Protein AF-A0A378W1R4-F1 (afdb_monomer_lite)

Radius of gyration: 17.91 Å; chains: 1; bounding box: 27×33×52 Å

Structure (mmCIF, N/CA/C/O backbone):
data_AF-A0A378W1R4-F1
#
_entry.id   AF-A0A378W1R4-F1
#
loop_
_atom_site.group_PDB
_atom_site.id
_atom_site.type_symbol
_atom_site.label_atom_id
_atom_site.label_alt_id
_atom_site.label_comp_id
_atom_site.label_asym_id
_atom_site.label_entity_id
_atom_site.label_seq_id
_atom_site.pdbx_PDB_ins_code
_atom_site.Cartn_x
_atom_site.Cartn_y
_atom_site.Cartn_z
_atom_site.occupancy
_atom_site.B_iso_or_equiv
_atom_site.auth_seq_id
_atom_site.auth_comp_id
_atom_site.auth_asym_id
_atom_site.auth_atom_id
_atom_site.pdbx_PDB_model_num
ATOM 1 N N . MET A 1 1 ? -5.760 -3.102 -32.164 1.00 69.88 1 MET A N 1
ATOM 2 C CA . MET A 1 1 ? -6.044 -2.306 -30.950 1.00 69.88 1 MET A CA 1
ATOM 3 C C . MET A 1 1 ? -5.071 -2.764 -29.883 1.00 69.88 1 MET A C 1
ATOM 5 O O . MET A 1 1 ? -4.969 -3.970 -29.711 1.00 69.88 1 MET A O 1
ATOM 9 N N . ALA A 1 2 ? -4.332 -1.859 -29.243 1.00 79.88 2 ALA A N 1
ATOM 10 C CA . ALA A 1 2 ? -3.455 -2.233 -28.131 1.00 79.88 2 ALA A CA 1
ATOM 11 C C . ALA A 1 2 ? -4.303 -2.574 -26.895 1.00 79.88 2 ALA A C 1
ATOM 13 O O . ALA A 1 2 ? -5.268 -1.860 -26.603 1.00 79.88 2 ALA A O 1
ATOM 14 N N . ARG A 1 3 ? -3.968 -3.658 -26.193 1.00 92.69 3 ARG A N 1
ATOM 15 C CA . ARG A 1 3 ? -4.590 -4.060 -24.924 1.00 92.69 3 ARG A CA 1
ATOM 16 C C . ARG A 1 3 ? -3.718 -3.573 -23.769 1.00 92.69 3 ARG A C 1
ATOM 18 O O . ARG A 1 3 ? -2.502 -3.505 -23.894 1.00 92.69 3 ARG A O 1
ATOM 25 N N . TYR A 1 4 ? -4.314 -3.249 -22.622 1.00 93.06 4 TYR A N 1
ATOM 26 C CA . TYR A 1 4 ? -3.542 -2.769 -21.463 1.00 93.06 4 TYR A CA 1
ATOM 27 C C . TYR A 1 4 ? -2.515 -3.788 -20.953 1.00 93.06 4 TYR A C 1
ATOM 29 O O . TYR A 1 4 ? -1.454 -3.397 -20.477 1.00 93.06 4 TYR A O 1
ATOM 37 N N . GLU A 1 5 ? -2.811 -5.081 -21.077 1.00 93.81 5 GLU A N 1
ATOM 38 C CA . GLU A 1 5 ? -1.882 -6.163 -20.729 1.00 93.81 5 GLU A CA 1
ATOM 39 C C . GLU A 1 5 ? -0.615 -6.175 -21.598 1.00 93.81 5 GLU A C 1
ATOM 41 O O . GLU A 1 5 ? 0.435 -6.587 -21.112 1.00 93.81 5 GLU A O 1
ATOM 46 N N . ASP A 1 6 ? -0.677 -5.639 -22.824 1.00 95.19 6 ASP A N 1
ATOM 47 C CA . ASP A 1 6 ? 0.471 -5.562 -23.740 1.00 95.19 6 ASP A CA 1
ATOM 48 C C . ASP A 1 6 ? 1.565 -4.608 -23.215 1.00 95.19 6 ASP A C 1
ATOM 50 O O . ASP A 1 6 ? 2.688 -4.611 -23.712 1.00 95.19 6 ASP A O 1
ATOM 54 N N . LEU A 1 7 ? 1.258 -3.783 -22.204 1.00 95.44 7 LEU A N 1
ATOM 55 C CA . LEU A 1 7 ? 2.214 -2.883 -21.551 1.00 95.44 7 LEU A CA 1
ATOM 56 C C . LEU A 1 7 ? 3.072 -3.583 -20.477 1.00 95.44 7 LEU A C 1
ATOM 58 O O . LEU A 1 7 ? 3.962 -2.950 -19.908 1.00 95.44 7 LEU A O 1
ATOM 62 N N . ILE A 1 8 ? 2.809 -4.856 -20.161 1.00 95.88 8 ILE A N 1
ATOM 63 C C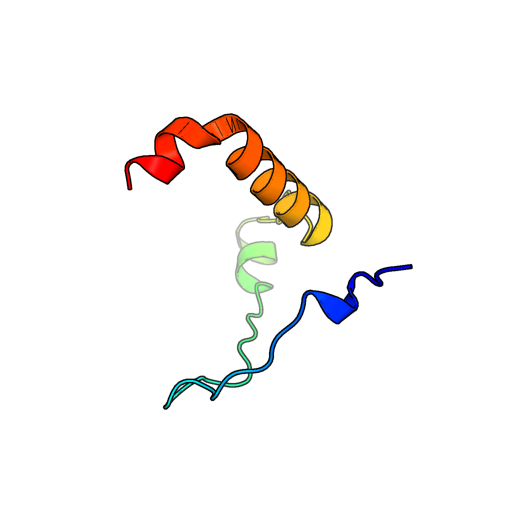A . ILE A 1 8 ? 3.504 -5.609 -19.106 1.00 95.88 8 ILE A CA 1
ATOM 64 C C . ILE A 1 8 ? 4.670 -6.401 -19.710 1.00 95.88 8 ILE A C 1
ATOM 66 O O . ILE A 1 8 ? 4.502 -7.151 -20.665 1.00 95.88 8 ILE A O 1
ATOM 70 N N . THR A 1 9 ? 5.862 -6.286 -19.120 1.00 96.88 9 THR A N 1
ATOM 71 C CA . THR A 1 9 ? 7.037 -7.095 -19.485 1.00 96.88 9 THR A CA 1
ATOM 72 C C . THR A 1 9 ? 7.557 -7.832 -18.258 1.00 96.88 9 THR A C 1
ATOM 74 O O . THR A 1 9 ? 7.901 -7.206 -17.256 1.00 96.88 9 THR A O 1
ATOM 77 N N . PHE A 1 10 ? 7.630 -9.161 -18.334 1.00 96.69 10 PHE A N 1
ATOM 78 C CA . PHE A 1 10 ? 8.242 -9.974 -17.287 1.00 96.69 10 PHE A CA 1
ATOM 79 C C . PHE A 1 10 ? 9.763 -9.942 -17.424 1.00 96.69 10 PHE A C 1
ATOM 81 O O . PHE A 1 10 ? 10.307 -10.135 -18.510 1.00 96.69 10 PHE A O 1
ATOM 88 N N . VAL A 1 11 ? 10.442 -9.715 -16.308 1.00 96.94 11 VAL A N 1
ATOM 89 C CA . VAL A 1 11 ? 11.903 -9.722 -16.208 1.00 96.94 11 VAL A CA 1
ATOM 90 C C . VAL A 1 11 ? 12.329 -10.707 -15.125 1.00 96.94 11 VAL A C 1
ATOM 92 O O . VAL A 1 11 ? 11.492 -11.193 -14.362 1.00 96.94 11 VAL A O 1
ATOM 95 N N . GLN A 1 12 ? 13.622 -11.026 -15.067 1.00 97.75 12 GLN A N 1
ATOM 96 C CA . GLN A 1 12 ? 14.148 -11.914 -14.036 1.00 97.75 12 GLN A CA 1
ATOM 97 C C . GLN A 1 12 ? 13.867 -11.348 -12.637 1.00 97.75 12 GLN A C 1
ATOM 99 O O . GLN A 1 12 ? 14.100 -10.166 -12.381 1.00 97.75 12 GLN A O 1
ATOM 104 N N . ASP A 1 13 ? 13.366 -12.202 -11.746 1.00 97.12 13 ASP A N 1
ATOM 105 C CA . ASP A 1 13 ? 13.058 -11.816 -10.372 1.00 97.12 13 ASP A CA 1
ATOM 106 C C . ASP A 1 13 ? 14.332 -11.520 -9.564 1.00 97.12 13 ASP A C 1
ATOM 108 O O . ASP A 1 13 ? 15.430 -12.003 -9.867 1.00 97.12 13 ASP A O 1
ATOM 112 N N . ARG A 1 14 ? 14.187 -10.711 -8.515 1.00 97.06 14 ARG A N 1
ATOM 113 C CA . ARG A 1 14 ? 15.294 -10.310 -7.646 1.00 97.06 14 ARG A CA 1
ATOM 114 C C . ARG A 1 14 ? 15.673 -11.460 -6.697 1.00 97.06 14 ARG A C 1
ATOM 116 O O . ARG A 1 14 ? 14.801 -11.969 -5.993 1.00 97.06 14 ARG A O 1
ATOM 123 N N . PRO A 1 15 ? 16.970 -11.806 -6.551 1.00 97.44 15 PRO A N 1
ATOM 124 C CA . PRO A 1 15 ? 17.409 -12.737 -5.513 1.00 97.44 15 PRO A CA 1
ATOM 125 C C . PRO A 1 15 ? 16.978 -12.275 -4.113 1.00 97.44 15 PRO A C 1
ATOM 127 O O . PRO A 1 15 ? 17.266 -11.144 -3.711 1.00 97.44 15 PRO A O 1
ATOM 130 N N . GLY A 1 16 ? 16.299 -13.155 -3.374 1.00 96.12 16 GLY A N 1
ATOM 131 C CA . GLY A 1 16 ? 15.801 -12.866 -2.025 1.00 96.12 16 GLY A CA 1
ATOM 132 C C . GLY A 1 16 ? 14.476 -12.096 -1.974 1.00 96.12 16 GLY A C 1
ATOM 133 O O . GLY A 1 16 ? 14.180 -11.481 -0.955 1.00 96.12 16 GLY A O 1
ATOM 134 N N . HIS A 1 17 ? 13.689 -12.084 -3.053 1.00 97.06 17 HIS A N 1
ATOM 135 C CA . HIS A 1 17 ? 12.331 -11.549 -3.018 1.00 97.06 17 HIS A CA 1
ATOM 136 C C . HIS A 1 17 ? 11.405 -12.492 -2.233 1.00 97.06 17 HIS A C 1
ATOM 138 O O . HIS A 1 17 ? 11.033 -13.564 -2.708 1.00 97.06 17 HIS A O 1
ATOM 144 N N . ASP A 1 18 ? 11.036 -12.095 -1.014 1.00 97.12 18 ASP A N 1
ATOM 145 C CA . ASP A 1 18 ? 10.041 -12.826 -0.231 1.00 97.12 18 ASP A CA 1
ATOM 146 C C . ASP A 1 18 ? 8.676 -12.779 -0.933 1.00 97.12 18 ASP A C 1
ATOM 148 O O . ASP A 1 18 ? 8.126 -11.711 -1.201 1.00 97.12 18 ASP A O 1
ATOM 152 N N . ALA A 1 19 ? 8.098 -13.952 -1.196 1.00 96.00 19 ALA A N 1
ATOM 153 C CA . ALA A 1 19 ? 6.891 -14.076 -2.014 1.00 96.00 19 ALA A CA 1
ATOM 154 C C . ALA A 1 19 ? 5.610 -13.557 -1.337 1.00 96.00 19 ALA A C 1
ATOM 156 O O . ALA A 1 19 ? 4.606 -13.310 -2.009 1.00 96.00 19 ALA A O 1
ATOM 157 N N . ARG A 1 20 ? 5.592 -13.444 -0.002 1.00 97.94 20 ARG A N 1
ATOM 158 C CA . ARG A 1 20 ? 4.387 -13.051 0.734 1.00 97.94 20 ARG A CA 1
ATOM 159 C C . ARG A 1 20 ? 4.707 -12.374 2.056 1.00 97.94 20 ARG A C 1
ATOM 161 O O . ARG A 1 20 ? 5.273 -12.986 2.955 1.00 97.94 20 ARG A O 1
ATOM 168 N N . TYR A 1 21 ? 4.156 -11.176 2.214 1.00 97.19 21 TYR A N 1
ATOM 169 C CA . TYR A 1 21 ? 4.008 -10.517 3.505 1.00 97.19 21 TYR A CA 1
ATOM 170 C C . TYR A 1 21 ? 2.530 -10.334 3.834 1.00 97.19 21 TYR A C 1
ATOM 172 O O . TYR A 1 21 ? 1.716 -10.013 2.968 1.00 97.19 21 TYR A O 1
ATOM 180 N N . ALA A 1 22 ? 2.179 -10.543 5.099 1.00 97.81 22 ALA A N 1
ATOM 181 C CA . ALA A 1 22 ? 0.848 -10.281 5.622 1.00 97.81 22 ALA A CA 1
ATOM 182 C C . ALA A 1 22 ? 0.960 -9.787 7.066 1.00 97.81 22 ALA A C 1
ATOM 184 O O . ALA A 1 22 ? 1.779 -10.288 7.834 1.00 97.81 22 ALA A O 1
ATOM 185 N N . VAL A 1 23 ? 0.130 -8.809 7.427 1.00 97.06 23 VAL A N 1
ATOM 186 C CA . VAL A 1 23 ? 0.106 -8.207 8.764 1.00 97.06 23 VAL A CA 1
ATOM 187 C C . VAL A 1 23 ? -1.306 -8.293 9.324 1.00 97.06 23 VAL A C 1
ATOM 189 O O . VAL A 1 23 ? -2.259 -7.866 8.672 1.00 97.06 23 VAL A O 1
ATOM 192 N N . ASP A 1 24 ? -1.435 -8.792 10.554 1.00 97.94 24 ASP A N 1
ATOM 193 C CA 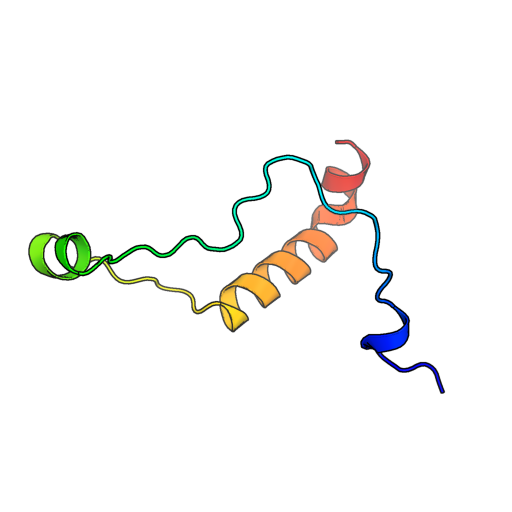. ASP A 1 24 ? -2.668 -8.658 11.325 1.00 97.94 24 ASP A CA 1
ATOM 194 C C . ASP A 1 24 ? -2.624 -7.395 12.197 1.00 97.94 24 ASP A C 1
ATOM 196 O O . ASP A 1 24 ? -1.902 -7.308 13.190 1.00 97.94 24 ASP A O 1
ATOM 200 N N . ALA A 1 25 ? -3.438 -6.406 11.829 1.00 97.69 25 ALA A N 1
ATOM 201 C CA . ALA A 1 25 ? -3.586 -5.152 12.562 1.00 97.69 25 ALA A CA 1
ATOM 202 C C . ALA A 1 25 ? -4.719 -5.178 13.616 1.00 97.69 25 ALA A C 1
ATOM 204 O O . ALA A 1 25 ? -5.182 -4.124 14.052 1.00 97.69 25 ALA A O 1
ATOM 205 N N . ALA A 1 26 ? -5.198 -6.351 14.052 1.00 98.31 26 ALA A N 1
ATOM 206 C CA . ALA A 1 26 ? -6.289 -6.453 15.029 1.00 98.31 26 ALA A CA 1
ATOM 207 C C . ALA A 1 26 ? -5.967 -5.769 16.363 1.00 98.31 26 ALA A C 1
ATOM 209 O O . ALA A 1 26 ? -6.837 -5.122 16.944 1.00 98.31 26 ALA A O 1
ATOM 210 N N . LYS A 1 27 ? -4.713 -5.859 16.824 1.00 98.38 27 LYS A N 1
ATOM 211 C CA . LYS A 1 27 ? -4.280 -5.247 18.087 1.00 98.38 27 LYS A CA 1
ATOM 212 C C . LYS A 1 27 ? -4.452 -3.726 18.075 1.00 98.38 27 LYS A C 1
ATOM 214 O O . LYS A 1 27 ? -5.101 -3.188 18.960 1.00 98.38 27 LYS A O 1
ATOM 219 N N . ILE A 1 28 ? -3.929 -3.042 17.056 1.00 98.38 28 ILE A N 1
ATOM 220 C CA . ILE A 1 28 ? -4.000 -1.575 16.971 1.00 98.38 28 ILE A CA 1
ATOM 221 C C . ILE A 1 28 ? -5.433 -1.080 16.721 1.00 98.38 28 ILE A C 1
ATOM 223 O O . ILE A 1 28 ? -5.832 -0.059 17.278 1.00 98.38 28 ILE A O 1
ATOM 227 N N . ARG A 1 29 ? -6.236 -1.841 15.960 1.00 98.19 29 ARG A N 1
ATOM 228 C CA . ARG A 1 29 ? -7.670 -1.566 15.789 1.00 98.19 29 ARG A CA 1
ATOM 229 C C . ARG A 1 29 ? -8.408 -1.593 17.122 1.00 98.19 29 ARG A C 1
ATOM 231 O O . ARG A 1 29 ? -9.178 -0.687 17.408 1.00 98.19 29 ARG A O 1
ATOM 238 N N . ARG A 1 30 ? -8.178 -2.630 17.931 1.00 98.50 30 ARG A N 1
ATOM 239 C CA . ARG A 1 30 ? -8.861 -2.802 19.217 1.00 98.50 30 ARG A CA 1
ATOM 240 C C . ARG A 1 30 ? -8.375 -1.802 20.262 1.00 98.50 30 ARG A C 1
ATOM 242 O O . ARG A 1 30 ? -9.196 -1.188 20.928 1.00 98.50 30 ARG A O 1
ATOM 249 N N . ASP A 1 31 ? -7.061 -1.667 20.408 1.00 98.69 31 ASP A N 1
ATOM 250 C CA . ASP A 1 31 ? -6.474 -0.957 21.545 1.00 98.69 31 ASP A CA 1
ATOM 251 C C . ASP A 1 31 ? -6.450 0.564 21.318 1.00 98.69 31 ASP A C 1
ATOM 253 O O . ASP A 1 31 ? -6.560 1.322 22.276 1.00 98.69 31 ASP A O 1
ATOM 257 N N . LEU A 1 32 ? -6.323 1.014 20.060 1.00 98.56 32 LEU A N 1
ATOM 258 C CA . LEU A 1 32 ? -6.204 2.437 19.708 1.00 98.56 32 LEU A CA 1
ATOM 259 C C . LEU A 1 32 ? -7.323 2.945 18.786 1.00 98.56 32 LEU A C 1
ATOM 261 O O . LEU A 1 32 ? -7.317 4.118 18.421 1.00 98.56 32 LEU A O 1
ATOM 265 N N . GLY A 1 33 ? -8.250 2.085 18.352 1.00 97.88 33 GLY A N 1
ATOM 266 C CA . GLY A 1 33 ? -9.312 2.476 17.417 1.00 97.88 33 GLY A CA 1
ATOM 267 C C . GLY A 1 33 ? -8.811 2.839 16.015 1.00 97.88 33 GLY A C 1
ATOM 268 O O . GLY A 1 33 ? -9.560 3.412 15.228 1.00 97.88 33 GLY A O 1
ATOM 269 N N . TRP A 1 34 ? -7.548 2.543 15.687 1.00 98.06 34 TRP A N 1
ATOM 270 C CA . TRP A 1 34 ? -6.975 2.919 14.397 1.00 98.06 34 TRP A CA 1
ATOM 271 C C . TRP A 1 34 ? -7.645 2.149 13.262 1.00 98.06 34 TRP A C 1
ATOM 273 O O . TRP A 1 34 ? -7.717 0.924 13.307 1.00 98.06 34 TRP A O 1
ATOM 283 N N . LEU A 1 35 ? -8.056 2.853 12.210 1.00 97.44 35 LEU A N 1
ATOM 284 C CA . LEU A 1 35 ? -8.551 2.273 10.966 1.00 97.44 35 LEU A CA 1
ATOM 285 C C . LEU A 1 35 ? -7.927 3.011 9.775 1.00 97.44 35 LEU A C 1
ATOM 287 O O . LEU A 1 35 ? -7.708 4.224 9.860 1.00 97.44 35 LEU A O 1
ATOM 291 N N . PRO A 1 36 ? -7.636 2.317 8.661 1.00 97.12 36 PRO A N 1
ATOM 292 C CA . PRO A 1 36 ? -7.166 2.984 7.458 1.00 97.12 36 PRO A CA 1
ATOM 293 C C . PRO A 1 36 ? -8.278 3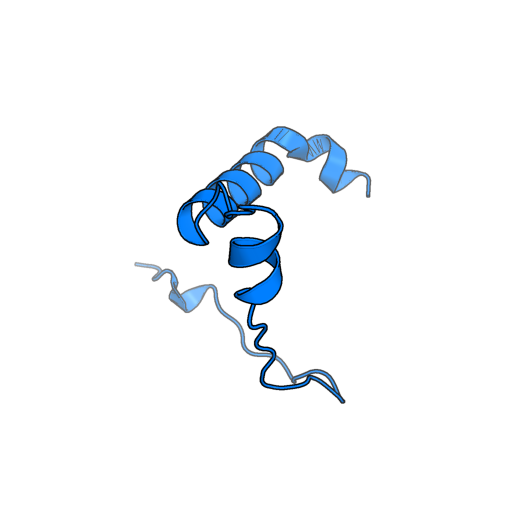.873 6.891 1.00 97.12 36 PRO A C 1
ATOM 295 O O . PRO A 1 36 ? -9.426 3.451 6.775 1.00 97.12 36 PRO A O 1
ATOM 298 N N . LEU A 1 37 ? -7.918 5.098 6.510 1.00 97.88 37 LEU A N 1
ATOM 299 C CA . LEU A 1 37 ? -8.831 6.012 5.816 1.00 97.88 37 LEU A CA 1
ATOM 300 C C . LEU A 1 37 ? -8.947 5.693 4.320 1.00 97.88 37 LEU A C 1
ATOM 302 O O . LEU A 1 37 ? -9.918 6.079 3.678 1.00 97.88 37 LEU A O 1
ATOM 306 N N . GLU A 1 38 ? -7.955 4.996 3.762 1.00 98.31 38 GLU A N 1
ATOM 307 C CA . GLU A 1 38 ? -7.891 4.644 2.347 1.00 98.31 38 GLU A CA 1
ATOM 308 C C . GLU A 1 38 ? -8.053 3.140 2.145 1.00 98.31 38 GLU A C 1
ATOM 310 O O . GLU A 1 38 ? -7.535 2.322 2.909 1.00 98.31 38 GLU A O 1
ATOM 315 N N . THR A 1 39 ? -8.712 2.784 1.048 1.00 98.38 39 THR A N 1
ATOM 316 C CA . THR A 1 39 ? -8.618 1.443 0.468 1.00 98.38 39 THR A CA 1
ATOM 317 C C . THR A 1 39 ? -7.409 1.382 -0.466 1.00 98.38 39 THR A C 1
ATOM 319 O O . THR A 1 39 ? -6.824 2.410 -0.818 1.00 98.38 39 THR A O 1
ATOM 322 N N . PHE A 1 40 ? -7.047 0.183 -0.927 1.00 97.75 40 PHE A N 1
ATOM 323 C CA . PHE A 1 40 ? -5.997 0.049 -1.938 1.00 97.75 40 PHE A CA 1
ATOM 324 C C . PHE A 1 40 ? -6.338 0.814 -3.228 1.00 97.75 40 PHE A C 1
ATOM 326 O O . PHE A 1 40 ? -5.490 1.522 -3.762 1.00 97.75 40 PHE A O 1
ATOM 333 N N . GLU A 1 41 ? -7.588 0.734 -3.695 1.00 98.56 41 GLU A N 1
ATOM 334 C CA . GLU A 1 41 ? -8.028 1.413 -4.917 1.00 98.56 41 GLU A CA 1
ATOM 335 C C . GLU A 1 41 ? -7.950 2.942 -4.790 1.00 98.56 41 GLU A C 1
ATOM 337 O O . GLU A 1 41 ? -7.387 3.614 -5.661 1.00 98.56 41 GLU A O 1
ATOM 342 N N . SER A 1 42 ? -8.482 3.503 -3.696 1.00 98.50 42 SER A N 1
ATOM 343 C CA . SER A 1 42 ? -8.482 4.956 -3.493 1.00 98.50 42 SER A CA 1
ATOM 344 C C . SER A 1 42 ? -7.065 5.497 -3.300 1.00 98.50 42 SER A C 1
ATOM 346 O O . SER A 1 42 ? -6.715 6.519 -3.897 1.00 98.50 42 SER A O 1
ATOM 348 N N . GLY A 1 43 ? -6.233 4.779 -2.540 1.00 98.50 43 GLY A N 1
ATOM 349 C CA . GLY A 1 43 ? -4.823 5.102 -2.351 1.00 98.50 43 GLY A CA 1
ATOM 350 C C . GLY A 1 43 ? -4.049 5.082 -3.668 1.00 98.50 43 GLY A C 1
ATOM 351 O O . GLY A 1 43 ? -3.429 6.083 -4.022 1.00 98.50 43 GLY A O 1
ATOM 352 N N . LEU A 1 44 ? -4.149 3.993 -4.440 1.00 98.38 44 LEU A N 1
ATOM 353 C CA . LEU A 1 44 ? -3.425 3.840 -5.705 1.00 98.38 44 LEU A CA 1
ATOM 354 C C . LEU A 1 44 ? -3.803 4.931 -6.715 1.00 98.38 44 LEU A C 1
ATOM 356 O O . LEU A 1 44 ? -2.924 5.515 -7.351 1.00 98.38 44 LEU A O 1
ATOM 360 N N . ARG A 1 45 ? -5.096 5.269 -6.821 1.00 98.44 45 ARG A N 1
ATOM 361 C CA . ARG A 1 45 ? -5.566 6.363 -7.685 1.00 98.44 45 ARG A CA 1
ATOM 362 C C . ARG A 1 45 ? -4.951 7.704 -7.288 1.00 98.44 45 ARG A C 1
ATOM 364 O O . ARG A 1 45 ? -4.448 8.419 -8.154 1.00 98.44 45 ARG A O 1
ATOM 371 N N . LYS A 1 46 ? -4.971 8.038 -5.993 1.00 98.50 46 LYS A N 1
ATOM 372 C CA . LYS A 1 46 ? -4.378 9.280 -5.470 1.00 98.50 46 LYS A CA 1
ATOM 373 C C . LYS A 1 46 ? -2.872 9.323 -5.713 1.00 98.50 46 LYS A C 1
ATOM 375 O O . LYS A 1 46 ? -2.355 10.369 -6.095 1.00 98.50 46 LYS A O 1
ATOM 380 N N . THR A 1 47 ? -2.178 8.196 -5.560 1.00 97.81 47 THR A N 1
ATOM 381 C CA . THR A 1 47 ? -0.745 8.093 -5.857 1.00 97.81 47 THR A CA 1
ATOM 382 C C . THR A 1 47 ? -0.461 8.367 -7.330 1.00 97.81 47 THR A C 1
ATOM 384 O O . THR A 1 47 ? 0.369 9.222 -7.628 1.00 97.81 47 THR A O 1
ATOM 387 N N . VAL A 1 48 ? -1.163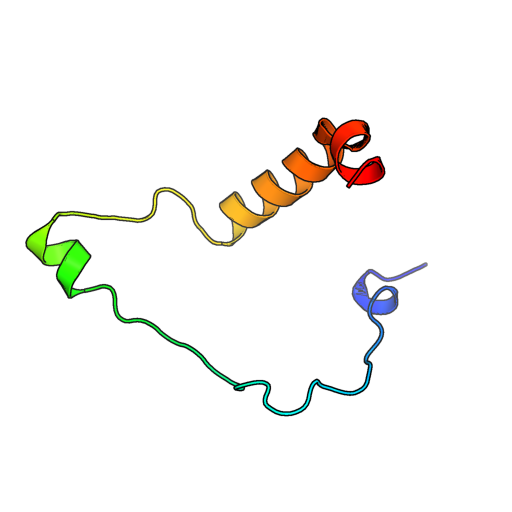 7.711 -8.261 1.00 97.44 48 VAL A N 1
ATOM 388 C CA . VAL A 1 48 ? -0.974 7.959 -9.702 1.00 97.44 48 VAL A CA 1
ATOM 389 C C . VAL A 1 48 ? -1.234 9.427 -10.038 1.00 97.44 48 VAL A C 1
ATOM 391 O O . VAL A 1 48 ? -0.413 1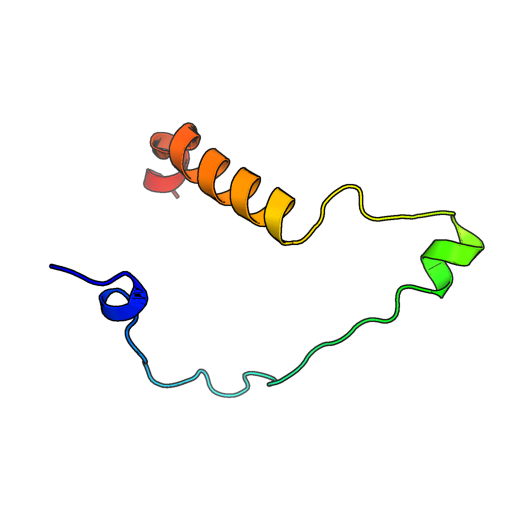0.048 -10.714 1.00 97.44 48 VAL A O 1
ATOM 394 N N . GLN A 1 49 ? -2.319 10.006 -9.516 1.00 98.19 49 GLN A N 1
ATOM 395 C CA . GLN A 1 49 ? -2.635 11.418 -9.731 1.00 98.19 49 GLN A CA 1
ATOM 396 C C . GLN A 1 49 ? -1.520 12.334 -9.213 1.00 98.19 49 GLN A C 1
ATOM 398 O O . GLN A 1 49 ? -1.058 13.214 -9.935 1.00 98.19 49 GLN A O 1
ATOM 403 N N . TRP A 1 50 ? -1.001 12.069 -8.013 1.00 97.50 50 TRP A N 1
ATOM 404 C CA . TRP A 1 50 ? 0.103 12.839 -7.448 1.00 97.50 50 TRP A CA 1
ATOM 405 C C . TRP A 1 50 ? 1.341 12.833 -8.358 1.00 97.50 50 TRP A C 1
ATOM 407 O O . TRP A 1 50 ? 1.951 13.883 -8.563 1.00 97.50 50 TRP A O 1
ATOM 417 N N . TYR A 1 51 ? 1.687 11.690 -8.963 1.00 96.50 51 TYR A N 1
ATOM 418 C CA . TYR A 1 51 ? 2.801 11.593 -9.917 1.00 96.50 51 TYR A CA 1
ATOM 419 C C . TYR A 1 51 ? 2.568 12.419 -11.194 1.00 96.50 51 TYR A C 1
ATOM 421 O O . TYR A 1 51 ? 3.521 12.975 -11.747 1.00 96.50 51 TYR A O 1
ATOM 429 N N . LEU A 1 52 ? 1.321 12.513 -11.665 1.00 95.88 52 LEU A N 1
ATOM 430 C CA . LEU A 1 52 ? 0.955 13.334 -12.824 1.00 95.88 52 LEU A CA 1
ATOM 431 C C . LEU A 1 52 ? 1.026 14.832 -12.512 1.00 95.88 52 LEU A C 1
ATOM 433 O O . LEU A 1 52 ? 1.481 15.600 -13.361 1.00 95.88 52 LEU A O 1
ATOM 437 N N . ASP A 1 53 ? 0.637 15.223 -11.301 1.00 97.56 53 ASP A N 1
ATOM 438 C CA . ASP A 1 53 ? 0.614 16.621 -10.862 1.00 97.56 53 ASP A CA 1
ATOM 439 C C . ASP A 1 53 ? 2.013 17.135 -10.482 1.00 97.56 53 ASP A C 1
ATOM 441 O O . ASP A 1 53 ? 2.303 18.324 -10.591 1.00 97.56 53 ASP A O 1
ATOM 445 N N . ASN A 1 54 ? 2.918 16.239 -10.071 1.00 95.81 54 ASN A N 1
ATOM 446 C CA . ASN A 1 54 ? 4.261 16.579 -9.585 1.00 95.81 54 ASN A CA 1
ATOM 447 C C . ASN A 1 54 ? 5.379 16.243 -10.592 1.00 95.81 54 ASN A C 1
ATOM 449 O O . ASN A 1 54 ? 6.525 16.014 -10.193 1.00 95.81 54 ASN A O 1
ATOM 453 N N . LYS A 1 55 ? 5.083 16.232 -11.900 1.00 90.56 55 LYS A N 1
ATOM 454 C CA . LYS A 1 55 ? 6.035 15.839 -12.963 1.00 90.56 55 LYS A CA 1
ATOM 455 C C . LYS A 1 55 ? 7.407 16.511 -12.853 1.00 90.56 55 LYS A C 1
ATOM 457 O O . LYS A 1 55 ? 8.412 15.807 -12.918 1.00 90.56 55 LYS A O 1
ATOM 462 N N . THR A 1 56 ? 7.453 17.825 -12.620 1.00 87.19 56 THR A N 1
ATOM 463 C CA . THR A 1 56 ? 8.709 18.586 -12.495 1.00 87.19 56 THR A CA 1
ATOM 464 C C . THR A 1 56 ? 9.577 18.089 -11.341 1.00 87.19 56 THR A C 1
ATOM 466 O O . THR A 1 56 ? 10.787 17.979 -11.482 1.00 87.19 56 THR A O 1
ATOM 469 N N . ARG A 1 57 ? 8.973 17.740 -10.198 1.00 86.06 57 ARG A N 1
ATOM 470 C CA . ARG A 1 57 ? 9.715 17.230 -9.033 1.00 86.06 57 ARG A CA 1
ATOM 471 C C . ARG A 1 57 ? 10.303 15.850 -9.307 1.00 86.06 57 ARG A C 1
ATOM 473 O O . ARG A 1 57 ? 11.451 15.609 -8.969 1.00 86.06 57 ARG A O 1
ATOM 480 N N . ARG A 1 58 ? 9.535 14.968 -9.953 1.00 82.19 58 ARG A N 1
ATOM 481 C CA . ARG A 1 58 ? 9.981 13.609 -10.297 1.00 82.19 58 ARG A CA 1
ATOM 482 C C . ARG A 1 58 ? 11.136 13.597 -11.297 1.00 82.19 58 ARG A C 1
ATOM 484 O O . ARG A 1 58 ? 11.978 12.719 -11.227 1.00 82.19 58 ARG A O 1
ATOM 491 N N . GLN A 1 59 ? 11.143 14.522 -12.254 1.00 77.69 59 GLN A N 1
ATOM 492 C CA . GLN A 1 59 ? 12.181 14.579 -13.291 1.00 77.69 59 GLN A CA 1
ATOM 493 C C . GLN A 1 59 ? 13.545 15.044 -12.763 1.00 77.69 59 GLN A C 1
ATOM 495 O O . GLN A 1 59 ? 14.546 14.819 -13.432 1.00 77.69 59 GLN A O 1
ATOM 500 N N . ASN A 1 60 ? 13.576 15.662 -11.582 1.00 70.62 60 ASN A N 1
ATOM 501 C CA . ASN A 1 60 ? 14.780 16.218 -10.967 1.00 70.62 60 ASN A CA 1
ATOM 502 C C . ASN A 1 60 ? 15.316 15.359 -9.803 1.00 70.62 60 ASN A C 1
ATOM 504 O O . ASN A 1 60 ? 16.166 15.840 -9.054 1.00 70.62 60 ASN A O 1
ATOM 508 N N . ALA A 1 61 ? 14.772 14.152 -9.609 1.00 54.75 61 ALA A N 1
ATOM 509 C CA . ALA A 1 61 ? 15.159 13.203 -8.564 1.00 54.75 61 ALA A CA 1
ATOM 510 C C . ALA A 1 61 ? 16.114 12.129 -9.098 1.00 54.75 61 ALA A C 1
ATOM 512 O O . ALA A 1 61 ? 15.95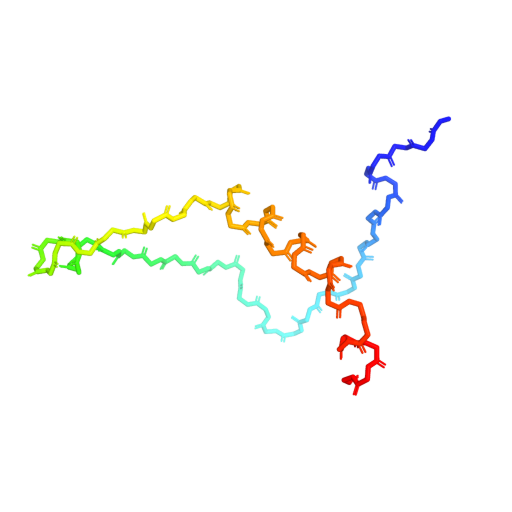6 11.744 -10.279 1.00 54.75 61 ALA A O 1
#

Foldseek 3Di:
DDDPCNPDDDDDDDPPPDPDDDDDPPCCCVPVVDDDPDDPVRVVVVVVVVCVVCVVVVVVD

Sequence (61 aa):
MARYEDLITFVQDRPGHDARYAVDAAKIRRDLGWLPLETFESGLRKTVQWYLDNKTRRQNA

Secondary structure (DSSP, 8-state):
---GGGG----PPPTT--S------HHHHHHH----S--HHHHHHHHHHHHHHTHHHHHT-

pLDDT: mean 94.36, std 8.13, range [54.75, 98.69]

Organism: Neisseria gonorrhoeae (NCBI:txid485)

InterPro domains:
  IPR016040 NAD(P)-binding domain [PF16363] (8-47)
  IPR036291 NAD(P)-binding domain superfamily [SSF51735] (5-56)